Protein AF-Q4L8Y2-F1 (afdb_monomer)

Sequence (88 aa):
MTFEERIQALRSEKSRTSFSFHFIDLYSEEEWMNMSVKQRTRQEREFIAQLDQIPRVRMPFSSQEGYKFKLYNQEYQYNEVKKNFKDL

Organism: Staphylococcus haemolyticus (strain JCSC1435) (NCBI:txid279808)

Nearest PDB structures (foldseek):
  6i6m-assembly1_B  TM=4.258E-01  e=3.776E+00  Papaver somniferum
  6i6n-assembly1_A  TM=4.422E-01  e=6.150E+00  Papaver somniferum

Solvent-accessible surface area (backbone atoms only — not comparable to full-atom values): 5274 Å² total; per-residue (Å²): 134,54,69,66,57,33,50,52,51,44,37,64,72,67,74,51,64,58,50,77,47,41,62,65,68,60,44,53,72,68,60,50,71,71,45,51,72,70,54,50,56,50,52,50,51,53,47,61,76,41,34,90,75,38,83,51,47,44,72,46,71,79,30,51,55,39,44,75,73,70,46,72,74,42,56,31,35,41,40,65,73,69,78,68,97,74,87,120

Foldseek 3Di:
DDLLVLVVVLCVVVVDQKDKFWLPSSDDPVRVVPDDPVRQLVVQVVCVVCQVVRPQKDADPVQVVCVVVVNHRGIMMGHNPPPPPPPD

pLDDT: mean 83.28, std 12.6, range [37.69, 93.0]

InterPro domains:
  IPR010813 Protein of unknown function DUF1413 [PF07205] (11-73)

Mean predicted aligned error: 6.47 Å

Radius of gyration: 13.89 Å; Cα contacts (8 Å, |Δi|>4): 78; chains: 1; bounding box: 32×31×36 Å

Secondary structure (DSSP, 8-state):
--HHHHHHHHHHHHT-SEEEEEGGGGS-HHHHHHS-HHHHHHHHHHHHHHGGGSTTEE--HHHHHHHHTT--S-EEEEE-----TT--

Structure (mmCIF, N/CA/C/O backbone):
data_AF-Q4L8Y2-F1
#
_entry.id   AF-Q4L8Y2-F1
#
loop_
_atom_site.group_PDB
_atom_site.id
_atom_site.type_symbol
_atom_site.label_atom_id
_atom_site.label_alt_id
_atom_site.label_comp_id
_atom_site.label_asym_id
_atom_site.label_entity_id
_atom_site.label_seq_id
_atom_site.pdbx_PDB_ins_code
_atom_site.Cartn_x
_atom_site.Cartn_y
_atom_site.Cartn_z
_atom_site.occupancy
_atom_site.B_iso_or_equiv
_atom_site.auth_seq_id
_atom_site.auth_comp_id
_atom_site.auth_asym_id
_atom_site.auth_atom_id
_atom_site.pdbx_PDB_model_num
ATOM 1 N N . MET A 1 1 ? -10.430 -11.197 2.355 1.00 75.38 1 MET A N 1
ATOM 2 C CA . MET A 1 1 ? -9.773 -10.764 1.114 1.00 75.38 1 MET A CA 1
ATOM 3 C C . MET A 1 1 ? -8.302 -10.533 1.415 1.00 75.38 1 MET A C 1
ATOM 5 O O . MET A 1 1 ? -8.007 -9.729 2.296 1.00 75.38 1 MET A O 1
ATOM 9 N N . THR A 1 2 ? -7.408 -11.289 0.788 1.00 87.62 2 THR A N 1
ATOM 10 C CA . THR A 1 2 ? -5.952 -11.151 0.925 1.00 87.62 2 THR A CA 1
ATOM 11 C C . THR A 1 2 ? -5.445 -9.962 0.106 1.00 87.62 2 THR A C 1
ATOM 13 O O . THR A 1 2 ? -6.155 -9.426 -0.749 1.00 87.62 2 THR A O 1
ATOM 16 N N . PHE A 1 3 ? -4.208 -9.524 0.355 1.00 89.25 3 PHE A N 1
ATOM 17 C CA . PHE A 1 3 ? -3.602 -8.460 -0.449 1.00 89.25 3 PHE A CA 1
ATOM 18 C C . PHE A 1 3 ? -3.417 -8.877 -1.912 1.00 89.25 3 PHE A C 1
ATOM 20 O O . PHE A 1 3 ? -3.636 -8.063 -2.804 1.00 89.25 3 PHE A O 1
ATOM 27 N N . GLU A 1 4 ? -3.097 -10.147 -2.172 1.00 87.12 4 GLU A N 1
ATOM 28 C CA . GLU A 1 4 ? -2.998 -10.691 -3.531 1.00 87.12 4 GLU A CA 1
ATOM 29 C C . GLU A 1 4 ? -4.327 -10.583 -4.289 1.00 87.12 4 GLU A C 1
ATOM 31 O O . GLU A 1 4 ? -4.347 -10.135 -5.435 1.00 87.12 4 GLU A O 1
ATOM 36 N N . GLU A 1 5 ? -5.448 -10.919 -3.639 1.00 89.75 5 GLU A N 1
ATOM 37 C CA . GLU A 1 5 ? -6.786 -10.773 -4.227 1.00 89.75 5 GLU A CA 1
ATOM 38 C C . GLU A 1 5 ? -7.099 -9.305 -4.556 1.00 89.75 5 GLU A C 1
ATOM 40 O O . GLU A 1 5 ? -7.607 -9.010 -5.640 1.00 89.75 5 GLU A O 1
ATOM 45 N N . ARG A 1 6 ? -6.749 -8.370 -3.659 1.00 91.12 6 ARG A N 1
ATOM 46 C CA . ARG A 1 6 ? -6.935 -6.923 -3.881 1.00 91.12 6 ARG A CA 1
ATOM 47 C C . ARG A 1 6 ? -6.096 -6.410 -5.053 1.00 91.12 6 ARG A C 1
ATOM 49 O O . ARG A 1 6 ? -6.597 -5.668 -5.894 1.00 91.12 6 ARG A O 1
ATOM 56 N N . ILE A 1 7 ? -4.844 -6.847 -5.162 1.00 90.12 7 ILE A N 1
ATOM 57 C CA . ILE A 1 7 ? -3.959 -6.480 -6.276 1.00 90.12 7 ILE A CA 1
ATOM 58 C C . ILE A 1 7 ? -4.467 -7.059 -7.600 1.00 90.12 7 ILE A C 1
ATOM 60 O O . ILE A 1 7 ? -4.415 -6.383 -8.626 1.00 90.12 7 ILE A O 1
ATOM 64 N N . GLN A 1 8 ? -4.985 -8.288 -7.598 1.00 88.44 8 GLN A N 1
ATOM 65 C CA . GLN A 1 8 ? -5.544 -8.912 -8.797 1.00 88.44 8 GLN A CA 1
ATOM 66 C C . GLN A 1 8 ? -6.815 -8.191 -9.277 1.00 88.44 8 GLN A C 1
ATOM 68 O O . GLN A 1 8 ? -7.012 -8.033 -10.488 1.00 88.44 8 GLN A 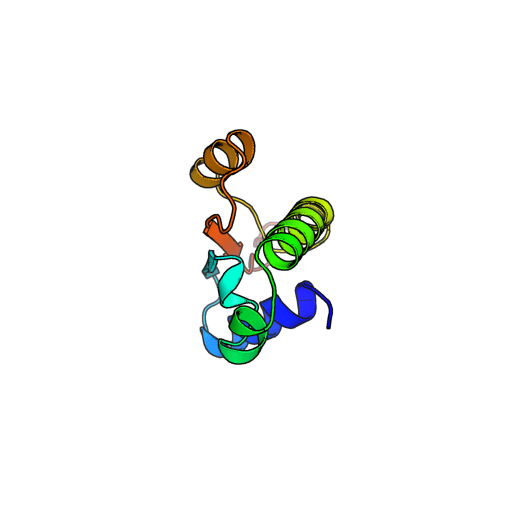O 1
ATOM 73 N N . ALA A 1 9 ? -7.649 -7.715 -8.348 1.00 90.56 9 ALA A N 1
ATOM 74 C CA . ALA A 1 9 ? -8.792 -6.861 -8.661 1.00 90.56 9 ALA A CA 1
ATOM 75 C C . ALA A 1 9 ? -8.331 -5.535 -9.290 1.00 90.56 9 ALA A C 1
ATOM 77 O O . ALA A 1 9 ? -8.773 -5.194 -10.388 1.00 90.56 9 ALA A O 1
ATOM 78 N N . LEU A 1 10 ? -7.351 -4.862 -8.678 1.00 90.69 10 LEU A N 1
ATOM 79 C CA . LEU A 1 10 ? -6.769 -3.624 -9.206 1.00 90.69 10 LEU A CA 1
ATOM 80 C C . LEU A 1 10 ? -6.124 -3.819 -10.592 1.00 90.69 10 LEU A C 1
ATOM 82 O O . LEU A 1 10 ? -6.301 -2.997 -11.488 1.00 90.69 10 LEU A O 1
ATOM 86 N N . ARG A 1 11 ? -5.422 -4.936 -10.818 1.00 88.06 11 ARG A N 1
ATOM 87 C CA . ARG A 1 11 ? -4.876 -5.307 -12.138 1.00 88.06 11 ARG A CA 1
ATOM 88 C C . ARG A 1 11 ? -5.987 -5.450 -13.177 1.00 88.06 11 ARG A C 1
ATOM 90 O O . ARG A 1 11 ? -5.829 -4.985 -14.306 1.00 88.06 11 ARG A O 1
ATOM 97 N N . SER A 1 12 ? -7.088 -6.100 -12.805 1.00 87.44 12 SER A N 1
ATOM 98 C CA . SER A 1 12 ? -8.242 -6.298 -13.690 1.00 87.44 12 SER A CA 1
ATOM 99 C C . SER A 1 12 ? -8.893 -4.965 -14.066 1.00 87.44 12 SER A C 1
ATOM 101 O O . SER A 1 12 ? -9.250 -4.778 -15.224 1.00 87.44 12 SER A O 1
ATOM 103 N N . GLU A 1 13 ? -8.950 -4.012 -13.132 1.00 88.12 13 GLU A N 1
ATOM 104 C CA . GLU A 1 13 ? -9.447 -2.655 -13.381 1.00 88.12 13 GLU A CA 1
ATOM 105 C C . GLU A 1 13 ? -8.508 -1.836 -14.283 1.00 88.12 13 GLU A C 1
ATOM 107 O O . GLU A 1 13 ? -8.941 -1.227 -15.260 1.00 88.12 13 GLU A O 1
ATOM 112 N N . LYS A 1 14 ? -7.198 -1.841 -14.003 1.00 85.12 14 LYS A N 1
ATOM 113 C CA . LYS A 1 14 ? -6.214 -1.069 -14.782 1.00 85.12 14 LYS A CA 1
ATOM 114 C C . LYS A 1 14 ? -5.991 -1.635 -16.188 1.00 85.12 14 LYS A C 1
ATOM 116 O O . LYS A 1 14 ? -5.450 -0.924 -17.034 1.00 85.12 14 LYS A O 1
ATOM 121 N N . SER A 1 15 ? -6.358 -2.899 -16.436 1.00 79.06 15 SER A N 1
ATOM 122 C CA . SER A 1 15 ? -6.183 -3.619 -17.709 1.00 79.06 15 SER A CA 1
ATOM 123 C C . SER A 1 15 ? -4.749 -3.537 -18.275 1.00 79.06 15 SER A C 1
ATOM 1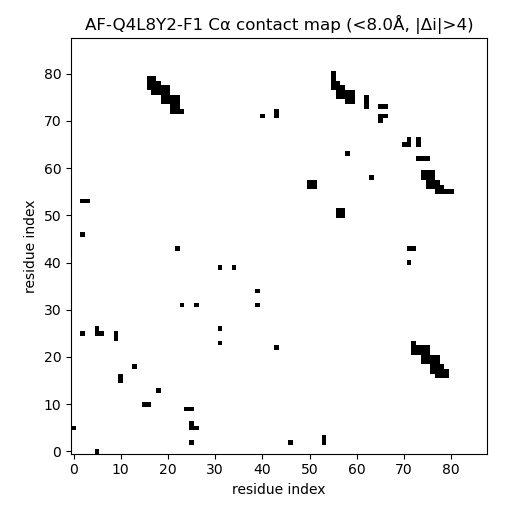25 O O . SER A 1 15 ? -4.536 -3.535 -19.491 1.00 79.06 15 SER A O 1
ATOM 127 N N . ARG A 1 16 ? -3.741 -3.450 -17.396 1.00 78.81 16 ARG A N 1
ATOM 128 C CA . ARG A 1 16 ? -2.314 -3.328 -17.743 1.00 78.81 16 ARG A CA 1
ATOM 129 C C . ARG A 1 16 ? -1.496 -4.422 -17.068 1.00 78.81 16 ARG A C 1
ATOM 131 O O . ARG A 1 16 ? -1.784 -4.827 -15.947 1.00 78.81 16 ARG A O 1
ATOM 138 N N . THR A 1 17 ? -0.434 -4.857 -17.742 1.00 81.00 17 THR A N 1
ATOM 139 C CA . THR A 1 17 ? 0.510 -5.869 -17.233 1.00 81.00 17 THR A CA 1
ATOM 140 C C . THR A 1 17 ? 1.547 -5.292 -16.268 1.00 81.00 17 THR A C 1
ATOM 142 O O . THR A 1 17 ? 2.149 -6.036 -15.505 1.00 81.00 17 THR A O 1
ATOM 145 N N . SER A 1 18 ? 1.744 -3.974 -16.276 1.00 85.62 18 SER A N 1
ATOM 146 C CA . SER A 1 18 ? 2.624 -3.257 -15.353 1.00 85.62 18 SER A CA 1
ATOM 147 C C . SER A 1 18 ? 2.015 -1.905 -15.009 1.00 85.62 18 SER A C 1
ATOM 149 O O . SER A 1 18 ? 1.563 -1.191 -15.909 1.00 85.62 18 SER A O 1
ATOM 151 N N . PHE A 1 19 ? 1.994 -1.550 -13.727 1.00 89.56 19 PHE A N 1
ATOM 152 C CA . PHE A 1 19 ? 1.482 -0.263 -13.260 1.00 89.56 19 PHE A CA 1
ATOM 153 C C . PHE A 1 19 ? 2.020 0.099 -11.871 1.00 89.56 19 PHE A C 1
ATOM 155 O O . PHE A 1 19 ? 2.320 -0.776 -11.057 1.00 89.56 19 PHE A O 1
ATOM 162 N N . SER A 1 20 ? 2.116 1.402 -11.610 1.00 90.94 20 SER A N 1
ATOM 163 C CA . SER A 1 20 ? 2.295 1.942 -10.262 1.00 90.94 20 SER A CA 1
ATOM 164 C C . SER A 1 20 ? 0.933 2.132 -9.592 1.00 90.94 20 SER A C 1
ATOM 166 O O . SER A 1 20 ? -0.044 2.472 -10.265 1.00 90.94 20 SER A O 1
ATOM 168 N N . PHE A 1 21 ? 0.868 1.910 -8.285 1.00 92.25 21 PHE A N 1
ATOM 169 C CA . PHE A 1 21 ? -0.325 2.102 -7.463 1.00 92.25 21 PHE A CA 1
ATOM 170 C C . PHE A 1 21 ? 0.059 2.503 -6.038 1.00 92.25 21 PHE A C 1
ATOM 172 O O . PHE A 1 21 ? 1.165 2.221 -5.588 1.00 92.25 21 PHE A O 1
ATOM 179 N N . HIS A 1 22 ? -0.852 3.144 -5.320 1.00 92.50 22 HIS A N 1
ATOM 180 C CA . HIS A 1 22 ? -0.702 3.445 -3.900 1.00 92.50 22 HIS A CA 1
ATOM 181 C C . HIS A 1 22 ? -1.477 2.436 -3.052 1.00 92.50 22 HIS A C 1
ATOM 183 O O . HIS A 1 22 ? -2.391 1.773 -3.537 1.00 92.50 22 HIS A O 1
ATOM 189 N N . PHE A 1 23 ? -1.157 2.329 -1.761 1.00 91.56 23 PHE A N 1
ATOM 190 C CA . PHE A 1 23 ? -1.864 1.400 -0.871 1.00 91.56 23 PHE A CA 1
ATOM 191 C C . PHE A 1 23 ? -3.379 1.670 -0.802 1.00 91.56 23 PHE A C 1
ATOM 193 O O . PHE A 1 23 ? -4.167 0.728 -0.738 1.00 91.56 23 PHE A O 1
ATOM 200 N N . ILE A 1 24 ? -3.787 2.941 -0.871 1.00 93.00 24 ILE A N 1
ATOM 201 C CA . ILE A 1 24 ? -5.196 3.354 -0.945 1.00 93.00 24 ILE A CA 1
ATOM 202 C C . ILE A 1 24 ? -5.940 2.750 -2.144 1.00 93.00 24 ILE A C 1
ATOM 204 O O . ILE A 1 24 ? -7.107 2.407 -2.000 1.00 93.00 24 ILE A O 1
ATOM 208 N N . ASP A 1 25 ? -5.266 2.541 -3.280 1.00 92.88 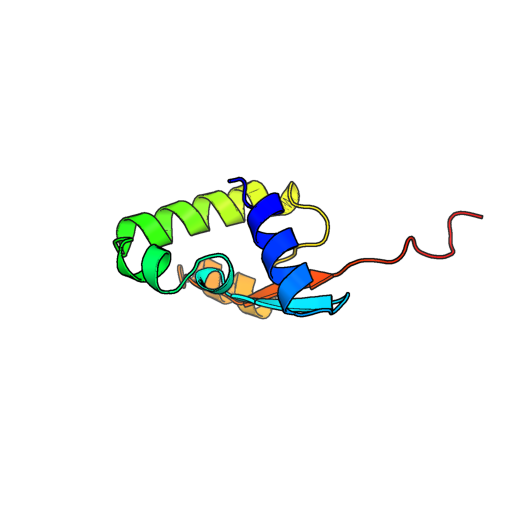25 ASP A N 1
ATOM 209 C CA . ASP A 1 25 ? -5.884 2.017 -4.508 1.00 92.88 25 ASP A CA 1
ATOM 210 C C . ASP A 1 25 ? -6.333 0.548 -4.358 1.00 92.88 25 ASP A C 1
ATOM 212 O O . ASP A 1 25 ? -7.057 0.027 -5.200 1.00 92.88 25 ASP A O 1
ATOM 216 N N . LEU A 1 26 ? -5.907 -0.145 -3.293 1.00 91.56 26 LEU A N 1
ATOM 217 C CA . LEU A 1 26 ? -6.341 -1.512 -2.974 1.00 91.56 26 LEU A CA 1
ATOM 218 C C . LEU A 1 26 ? -7.714 -1.575 -2.283 1.00 91.56 26 LEU A C 1
ATOM 220 O O . LEU A 1 26 ? -8.212 -2.673 -2.000 1.00 91.56 26 LEU A O 1
ATOM 224 N N . TYR A 1 27 ? -8.300 -0.423 -1.964 1.00 91.81 27 TYR A N 1
ATOM 225 C CA . TYR A 1 27 ? -9.569 -0.301 -1.258 1.00 91.81 27 TYR A CA 1
ATOM 226 C C . TYR A 1 27 ? -10.536 0.544 -2.072 1.00 91.81 27 TYR A C 1
ATOM 228 O O . TYR A 1 27 ? -10.147 1.490 -2.753 1.00 91.81 27 TYR A O 1
ATOM 236 N N . SER A 1 28 ? -11.821 0.228 -1.951 1.00 90.69 28 SER A N 1
ATOM 237 C CA . SER A 1 28 ? -12.861 1.151 -2.396 1.00 90.69 28 SER A CA 1
ATOM 238 C C . SER A 1 28 ? -12.845 2.433 -1.555 1.00 90.69 28 SER A C 1
ATOM 240 O O . SER A 1 28 ? -12.392 2.438 -0.405 1.00 90.69 28 SER A O 1
ATOM 242 N N . GLU A 1 29 ? -13.379 3.525 -2.106 1.00 89.31 29 GLU A N 1
ATOM 243 C CA . GLU A 1 29 ? -13.498 4.796 -1.382 1.00 89.31 29 GLU A CA 1
ATOM 244 C C . GLU A 1 29 ? -14.280 4.622 -0.069 1.00 89.31 29 GLU A C 1
ATOM 246 O O . GLU A 1 29 ? -13.857 5.108 0.981 1.00 89.31 29 GLU A O 1
ATOM 251 N N . GLU A 1 30 ? -15.367 3.845 -0.100 1.00 90.81 30 GLU A N 1
ATOM 252 C CA . GLU A 1 30 ? -16.189 3.544 1.073 1.00 90.81 30 GLU A CA 1
ATOM 253 C C . GLU A 1 30 ? -15.419 2.748 2.136 1.00 90.81 30 GLU A C 1
ATOM 255 O O . GLU A 1 30 ? -15.452 3.102 3.318 1.00 90.81 30 GLU A O 1
ATOM 260 N N . GLU A 1 31 ? -14.685 1.696 1.752 1.00 90.62 31 GLU A N 1
ATOM 261 C CA . GLU A 1 31 ? -13.832 0.950 2.689 1.00 90.62 31 GLU A CA 1
ATOM 262 C C . GLU A 1 31 ? -12.764 1.858 3.298 1.00 90.62 31 GLU A C 1
ATOM 264 O O . GLU A 1 31 ? -12.531 1.829 4.509 1.00 90.62 31 GLU A O 1
ATOM 269 N N . TRP A 1 32 ? -12.123 2.685 2.471 1.00 89.88 32 TRP A N 1
ATOM 270 C CA . TRP A 1 32 ? -11.066 3.570 2.927 1.00 89.88 32 TRP A CA 1
ATOM 271 C C . TRP A 1 32 ? -11.588 4.597 3.927 1.00 89.88 32 TRP A C 1
ATOM 273 O O . TRP A 1 32 ? -11.000 4.757 5.001 1.00 89.88 32 TRP A O 1
ATOM 283 N N . MET A 1 33 ? -12.712 5.248 3.623 1.00 89.56 33 MET A N 1
ATOM 284 C CA . MET A 1 33 ? -13.350 6.249 4.483 1.00 89.56 33 MET A CA 1
ATOM 285 C C . MET A 1 33 ? -13.806 5.668 5.824 1.00 89.56 33 MET A C 1
ATOM 287 O O . MET A 1 33 ? -13.672 6.338 6.847 1.00 89.56 33 MET A O 1
ATOM 291 N N . ASN A 1 34 ? -14.242 4.407 5.845 1.00 92.56 34 ASN A N 1
ATOM 292 C CA . ASN A 1 34 ? -14.623 3.711 7.074 1.00 92.56 34 ASN A CA 1
ATOM 293 C C . ASN A 1 34 ? -13.426 3.260 7.934 1.00 92.56 34 ASN A C 1
ATOM 295 O O . ASN A 1 34 ? -13.592 2.960 9.118 1.00 92.56 34 ASN A O 1
ATOM 299 N N . MET A 1 35 ? -12.206 3.226 7.386 1.00 90.75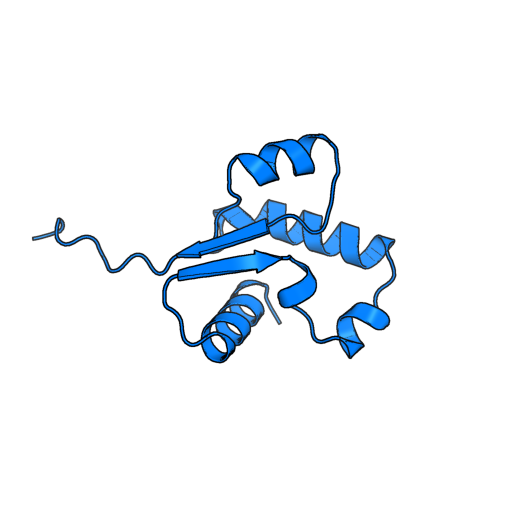 35 MET A N 1
ATOM 300 C CA . MET A 1 35 ? -11.001 2.905 8.152 1.00 90.75 35 MET A CA 1
ATOM 301 C C . MET A 1 35 ? -10.415 4.136 8.846 1.00 90.75 35 MET A C 1
ATOM 303 O O . MET A 1 35 ? -10.127 5.158 8.224 1.00 90.75 35 MET A O 1
ATOM 307 N N . SER A 1 36 ? -10.116 4.005 10.137 1.00 91.38 36 SER A N 1
ATOM 308 C CA . SER A 1 36 ? -9.340 5.007 10.873 1.00 91.38 36 SER A CA 1
ATOM 309 C C . SER A 1 36 ? -7.895 5.085 10.371 1.00 91.38 36 SER A C 1
ATOM 311 O O . SER A 1 36 ? -7.330 4.103 9.887 1.00 91.38 36 SER A O 1
ATOM 313 N N . VAL A 1 37 ? -7.237 6.228 10.589 1.00 87.50 37 VAL A N 1
ATOM 314 C CA . VAL A 1 37 ? -5.807 6.411 10.270 1.00 87.50 37 VAL A CA 1
ATOM 315 C C . VAL A 1 37 ? -4.947 5.298 10.883 1.00 87.50 37 VAL A C 1
ATOM 317 O O . VAL A 1 37 ? -4.091 4.737 10.208 1.00 87.50 37 VAL A O 1
ATOM 320 N N . LYS A 1 38 ? -5.227 4.898 12.132 1.00 89.25 38 LYS A N 1
ATOM 321 C CA . LYS A 1 38 ? -4.503 3.808 12.807 1.00 89.25 38 LYS A CA 1
ATOM 322 C C . LYS A 1 38 ? -4.672 2.460 12.100 1.00 89.25 38 LYS A C 1
ATOM 324 O O . LYS A 1 38 ? -3.705 1.709 12.005 1.00 89.25 38 LYS A O 1
ATOM 329 N N . GLN A 1 39 ? -5.876 2.152 11.613 1.00 91.19 39 GLN A N 1
ATOM 330 C CA . GLN A 1 39 ? -6.145 0.924 10.858 1.00 91.19 39 GLN A CA 1
ATOM 331 C C . GLN A 1 39 ? -5.441 0.946 9.503 1.00 91.19 39 GLN A C 1
ATOM 333 O O . GLN A 1 39 ? -4.764 -0.025 9.184 1.00 91.19 39 GLN A O 1
ATOM 338 N N . ARG A 1 40 ? -5.518 2.060 8.764 1.00 90.50 40 ARG A N 1
ATOM 339 C CA . ARG A 1 40 ? -4.828 2.233 7.474 1.00 90.50 40 ARG A CA 1
ATOM 340 C C . ARG A 1 40 ? -3.323 1.999 7.625 1.00 90.50 40 ARG A C 1
ATOM 342 O O . ARG A 1 40 ? -2.755 1.151 6.949 1.00 90.50 40 ARG A O 1
ATOM 349 N N . THR A 1 41 ? -2.701 2.667 8.598 1.00 88.81 41 THR A N 1
ATOM 350 C CA . THR A 1 41 ? -1.272 2.514 8.904 1.00 88.81 41 THR A CA 1
ATOM 351 C C . THR A 1 41 ? -0.900 1.089 9.312 1.00 88.81 41 THR A C 1
ATOM 353 O O . THR A 1 41 ? 0.152 0.585 8.922 1.00 88.81 41 THR A O 1
ATOM 356 N N . ARG A 1 42 ? -1.734 0.427 10.122 1.00 91.19 42 ARG A N 1
ATOM 357 C CA . ARG A 1 42 ? -1.495 -0.960 10.529 1.00 91.19 42 ARG A CA 1
ATOM 358 C C . ARG A 1 42 ? -1.562 -1.906 9.329 1.00 91.19 42 ARG A C 1
ATOM 360 O O . ARG A 1 42 ? -0.640 -2.694 9.152 1.00 91.19 42 ARG A O 1
ATOM 367 N N . GLN A 1 43 ? -2.605 -1.803 8.511 1.00 91.50 43 GLN A N 1
ATOM 368 C CA . GLN A 1 43 ? -2.771 -2.668 7.347 1.00 91.50 43 GLN A CA 1
ATOM 369 C C . GLN A 1 43 ? -1.657 -2.459 6.324 1.00 91.50 43 GLN A C 1
ATOM 371 O O . GLN A 1 43 ? -1.162 -3.431 5.768 1.00 91.50 43 GLN A O 1
ATOM 376 N N . GLU A 1 44 ? -1.201 -1.222 6.121 1.00 91.25 44 GLU A N 1
ATOM 377 C CA . GLU A 1 44 ? -0.082 -0.968 5.216 1.00 91.25 44 GLU A CA 1
ATOM 378 C C . GLU A 1 44 ? 1.234 -1.548 5.744 1.00 91.25 44 GLU A C 1
ATOM 380 O O . GLU A 1 44 ? 2.026 -2.091 4.982 1.00 91.25 44 GLU A O 1
ATOM 385 N N . ARG A 1 45 ? 1.468 -1.515 7.060 1.00 90.00 45 ARG A N 1
ATOM 386 C CA . ARG A 1 45 ? 2.618 -2.211 7.659 1.00 90.00 45 ARG A CA 1
ATOM 387 C C . ARG A 1 45 ? 2.551 -3.719 7.449 1.00 90.00 45 ARG A C 1
ATOM 389 O O . ARG A 1 45 ? 3.573 -4.327 7.148 1.00 90.00 45 ARG A O 1
ATOM 396 N N . GLU A 1 46 ? 1.370 -4.311 7.616 1.00 91.12 46 GLU A N 1
ATOM 397 C CA . GLU A 1 46 ? 1.146 -5.738 7.357 1.00 91.12 46 GLU A CA 1
ATOM 398 C C . GLU A 1 46 ? 1.367 -6.067 5.874 1.00 91.12 46 GLU A C 1
ATOM 400 O O . GLU A 1 46 ? 2.025 -7.056 5.562 1.00 91.12 46 GLU A O 1
ATOM 405 N N . PHE A 1 47 ? 0.920 -5.195 4.969 1.00 90.75 47 PHE A N 1
ATOM 406 C CA . PHE A 1 47 ? 1.173 -5.305 3.535 1.00 90.75 47 PHE A CA 1
ATOM 407 C C . PHE A 1 47 ? 2.664 -5.254 3.199 1.00 90.75 47 PHE A C 1
ATOM 409 O O . PHE A 1 47 ? 3.157 -6.123 2.491 1.00 90.75 47 PHE A O 1
ATOM 416 N N . ILE A 1 48 ? 3.402 -4.287 3.751 1.00 88.38 48 ILE A N 1
ATOM 417 C CA . ILE A 1 48 ? 4.850 -4.165 3.540 1.00 88.38 48 ILE A CA 1
ATOM 418 C C . ILE A 1 48 ? 5.590 -5.390 4.094 1.00 88.38 48 ILE A C 1
ATOM 420 O O . ILE A 1 48 ? 6.507 -5.890 3.451 1.00 88.38 48 ILE A O 1
ATOM 424 N N . ALA A 1 49 ? 5.183 -5.908 5.256 1.00 88.69 49 ALA A N 1
ATOM 425 C CA . ALA A 1 49 ? 5.773 -7.117 5.833 1.00 88.69 49 ALA A CA 1
ATOM 426 C C . ALA A 1 49 ? 5.520 -8.375 4.982 1.00 88.69 49 ALA A C 1
ATOM 428 O O . ALA A 1 49 ? 6.311 -9.314 5.020 1.00 88.69 49 ALA A O 1
ATOM 429 N N . GLN A 1 50 ? 4.424 -8.394 4.222 1.00 88.56 50 GLN A N 1
ATOM 430 C CA . GLN A 1 50 ? 4.074 -9.474 3.298 1.00 88.56 50 GLN A CA 1
ATOM 431 C C . GLN A 1 50 ? 4.515 -9.189 1.858 1.00 88.56 50 GLN A C 1
ATOM 433 O O . GLN A 1 50 ? 4.311 -10.032 0.992 1.00 88.56 50 GLN A O 1
ATOM 438 N N . LEU A 1 51 ? 5.137 -8.039 1.582 1.00 86.38 51 LEU A N 1
ATOM 439 C CA . LEU A 1 51 ? 5.441 -7.597 0.221 1.00 86.38 51 LEU A CA 1
ATOM 440 C C . LEU A 1 51 ? 6.339 -8.592 -0.519 1.00 86.38 51 LEU A C 1
ATOM 442 O O . LEU A 1 51 ? 6.084 -8.888 -1.680 1.00 86.38 51 LEU A O 1
ATOM 446 N N . ASP A 1 52 ? 7.328 -9.165 0.174 1.00 81.62 52 ASP A N 1
ATOM 447 C CA . ASP A 1 52 ? 8.221 -10.199 -0.371 1.00 81.62 52 ASP A CA 1
ATOM 448 C C . ASP A 1 52 ? 7.494 -11.516 -0.703 1.00 81.62 52 ASP A C 1
ATOM 450 O O . ASP A 1 52 ? 7.992 -12.322 -1.487 1.00 81.62 52 ASP A O 1
ATOM 454 N N . GLN A 1 53 ? 6.316 -11.746 -0.115 1.00 85.69 53 GLN A N 1
ATOM 455 C CA . GLN A 1 53 ? 5.476 -12.921 -0.369 1.00 85.69 53 GLN A CA 1
ATOM 456 C C . GLN A 1 53 ? 4.462 -12.679 -1.487 1.00 85.69 53 GLN A C 1
ATOM 458 O O . GLN A 1 53 ? 3.919 -13.640 -2.023 1.00 85.69 53 GLN A O 1
ATOM 463 N N . ILE A 1 54 ? 4.210 -11.418 -1.848 1.00 84.88 54 ILE A N 1
ATOM 464 C CA . ILE A 1 54 ? 3.279 -11.047 -2.908 1.00 84.88 54 ILE A CA 1
ATOM 465 C C . ILE A 1 54 ? 4.058 -11.030 -4.228 1.00 84.88 54 ILE A C 1
ATOM 467 O O . ILE A 1 54 ? 4.806 -10.085 -4.507 1.00 84.88 54 ILE A O 1
ATOM 471 N N . PRO A 1 55 ? 3.900 -12.052 -5.085 1.00 79.81 55 PRO A N 1
ATOM 472 C CA . PRO A 1 55 ? 4.637 -12.102 -6.332 1.00 79.81 55 PRO A CA 1
ATOM 473 C C . PRO A 1 55 ? 4.277 -10.891 -7.193 1.00 79.81 55 PRO A C 1
ATOM 475 O O . PRO A 1 55 ? 3.124 -10.466 -7.242 1.00 79.81 55 PRO A O 1
ATOM 478 N N . ARG A 1 56 ? 5.264 -10.381 -7.942 1.00 84.50 56 ARG A N 1
ATOM 479 C CA . ARG A 1 56 ? 5.101 -9.296 -8.934 1.00 84.50 56 ARG A CA 1
ATOM 480 C C . ARG A 1 56 ? 4.866 -7.909 -8.345 1.00 84.50 56 ARG A C 1
ATOM 482 O O . ARG A 1 56 ? 4.774 -6.964 -9.125 1.00 84.50 56 ARG A O 1
ATOM 489 N N . VAL A 1 57 ? 4.822 -7.755 -7.025 1.00 89.06 57 VAL A N 1
ATOM 490 C CA . VAL A 1 57 ? 4.764 -6.441 -6.381 1.00 89.06 57 VAL A CA 1
ATOM 491 C C . VAL A 1 57 ? 6.121 -6.087 -5.798 1.00 89.06 57 VAL A C 1
ATOM 493 O O . VAL A 1 57 ? 6.811 -6.924 -5.229 1.00 89.06 57 VAL A O 1
ATOM 496 N N . ARG A 1 58 ? 6.522 -4.826 -5.955 1.00 88.62 58 ARG A N 1
ATOM 497 C CA . ARG A 1 58 ? 7.719 -4.281 -5.315 1.00 88.62 58 ARG A CA 1
ATOM 498 C C . ARG A 1 58 ? 7.501 -2.845 -4.868 1.00 88.62 58 ARG A C 1
ATOM 500 O O . ARG A 1 58 ? 6.740 -2.106 -5.489 1.00 88.62 58 ARG A O 1
ATOM 507 N N . MET A 1 59 ? 8.243 -2.431 -3.850 1.00 87.62 59 MET A N 1
ATOM 508 C CA . MET A 1 59 ? 8.371 -1.026 -3.477 1.00 87.62 59 MET A CA 1
ATOM 509 C C . MET A 1 59 ? 9.550 -0.411 -4.257 1.00 87.62 59 MET A C 1
ATOM 511 O O . MET A 1 59 ? 10.665 -0.933 -4.159 1.00 87.62 59 MET A O 1
ATOM 515 N N . PRO A 1 60 ? 9.349 0.656 -5.053 1.00 85.69 60 PRO A N 1
ATOM 516 C CA . PRO A 1 60 ? 10.438 1.360 -5.719 1.00 85.69 60 PRO A CA 1
ATOM 517 C C . PRO A 1 60 ? 11.343 2.069 -4.701 1.00 85.69 60 PRO A C 1
ATOM 519 O O . PRO A 1 60 ? 10.919 2.412 -3.599 1.00 85.69 60 PRO A O 1
ATOM 522 N N . PHE A 1 61 ? 12.600 2.318 -5.078 1.00 76.88 61 PHE A N 1
ATOM 523 C CA . PHE A 1 61 ? 13.605 2.914 -4.187 1.00 76.88 61 PHE A CA 1
ATOM 524 C C . PHE A 1 61 ? 13.182 4.284 -3.628 1.00 76.88 61 PHE A C 1
ATOM 526 O O . PHE A 1 61 ? 13.361 4.548 -2.442 1.00 76.88 61 PHE A O 1
ATOM 533 N N . SER A 1 62 ? 12.528 5.112 -4.449 1.00 77.94 62 SER A N 1
AT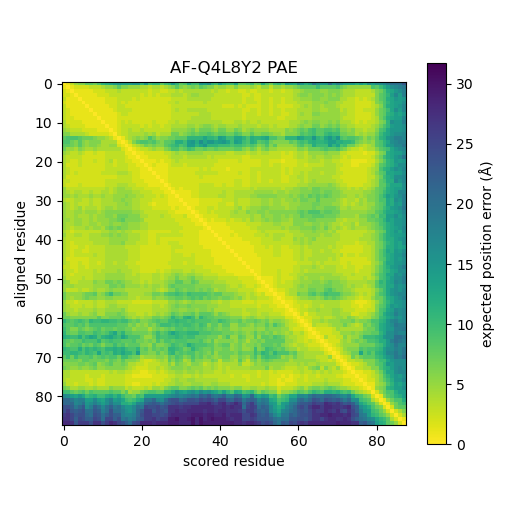OM 534 C CA . SER A 1 62 ? 11.951 6.400 -4.034 1.00 77.94 62 SER A CA 1
ATOM 535 C C . SER A 1 62 ? 10.972 6.265 -2.861 1.00 77.94 62 SER A C 1
ATOM 537 O O . SER A 1 62 ? 10.945 7.099 -1.960 1.00 77.94 62 SER A O 1
ATOM 539 N N . SER A 1 63 ? 10.195 5.184 -2.840 1.00 80.31 63 SER A N 1
ATOM 540 C CA . SER A 1 63 ? 9.218 4.877 -1.793 1.00 80.31 63 SER A CA 1
ATOM 541 C C . SER A 1 63 ? 9.825 4.179 -0.578 1.00 80.31 63 SER A C 1
ATOM 543 O O . SER A 1 63 ? 9.300 4.307 0.528 1.00 80.31 63 SER A O 1
ATOM 545 N N . GLN A 1 64 ? 10.964 3.498 -0.741 1.00 77.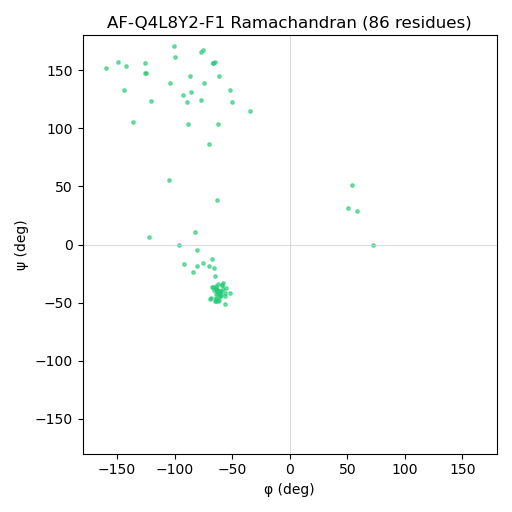88 64 GLN A N 1
ATOM 546 C CA . GLN A 1 64 ? 11.715 2.937 0.386 1.00 77.88 64 GLN A CA 1
ATOM 547 C C . GLN A 1 64 ? 12.248 4.033 1.311 1.00 77.88 64 GLN A C 1
ATOM 549 O O . GLN A 1 64 ? 12.233 3.862 2.532 1.00 77.88 64 GLN A O 1
ATOM 554 N N . GLU A 1 65 ? 12.697 5.165 0.760 1.00 79.25 65 GLU A N 1
ATOM 555 C CA . GLU A 1 65 ? 13.094 6.318 1.572 1.00 79.25 65 GLU A CA 1
ATOM 556 C C . GLU A 1 65 ? 11.901 6.883 2.343 1.00 79.25 65 GLU A C 1
ATOM 558 O O . GLU A 1 65 ? 11.981 7.022 3.564 1.00 79.25 65 GLU A O 1
ATOM 563 N N . GLY A 1 66 ? 10.763 7.103 1.679 1.00 77.19 66 GLY A N 1
ATOM 564 C CA . GLY A 1 66 ? 9.543 7.564 2.344 1.00 77.19 66 GLY A CA 1
ATOM 565 C C . GLY A 1 66 ? 9.106 6.643 3.488 1.00 77.19 66 GLY A C 1
ATOM 566 O O . GLY A 1 66 ? 8.846 7.116 4.597 1.00 77.19 66 GLY A O 1
ATOM 567 N N . TYR A 1 67 ? 9.139 5.324 3.281 1.00 76.75 67 TYR A N 1
ATOM 568 C CA . TYR A 1 67 ? 8.832 4.361 4.339 1.00 76.75 67 TYR A CA 1
ATOM 569 C C . TYR A 1 67 ? 9.816 4.422 5.521 1.00 76.75 67 TYR A C 1
ATOM 571 O O . TYR A 1 67 ? 9.385 4.353 6.676 1.00 76.75 67 TYR A O 1
ATOM 579 N N . LYS A 1 68 ? 11.124 4.620 5.284 1.00 78.56 68 LYS A N 1
ATOM 580 C CA . LYS A 1 68 ? 12.110 4.833 6.369 1.00 78.56 68 LYS A CA 1
ATOM 581 C C . LYS A 1 68 ? 11.755 6.047 7.231 1.00 78.56 68 LYS A C 1
ATOM 583 O O . LYS A 1 68 ? 11.922 5.999 8.450 1.00 78.56 68 LYS A O 1
ATOM 588 N N . PHE A 1 69 ? 11.193 7.092 6.626 1.00 81.31 69 PHE A N 1
ATOM 589 C CA . PHE A 1 69 ? 10.665 8.269 7.325 1.00 81.31 69 PHE A CA 1
ATOM 590 C C . PHE A 1 69 ? 9.242 8.081 7.881 1.00 81.31 69 PHE A C 1
ATOM 592 O O . PHE A 1 69 ? 8.636 9.038 8.359 1.00 81.31 69 PHE A O 1
ATOM 599 N N . LYS A 1 70 ? 8.711 6.848 7.879 1.00 79.56 70 LYS A N 1
ATOM 600 C CA . LYS A 1 70 ? 7.343 6.498 8.302 1.00 79.56 70 LYS A CA 1
ATOM 601 C C . LYS A 1 70 ? 6.262 7.242 7.511 1.00 79.56 70 LYS A C 1
ATOM 603 O O . LYS A 1 70 ? 5.176 7.485 8.039 1.00 79.56 70 LYS A O 1
ATOM 608 N N . LEU A 1 71 ? 6.552 7.595 6.261 1.00 80.38 71 LEU A N 1
ATOM 609 C CA . LEU A 1 71 ? 5.537 8.044 5.324 1.00 80.38 71 LEU A CA 1
ATOM 610 C C . LEU A 1 71 ? 4.787 6.810 4.820 1.00 80.38 71 LEU A C 1
ATOM 612 O O . LEU A 1 71 ? 5.382 5.848 4.336 1.00 80.38 71 LEU A O 1
ATOM 616 N N . TYR A 1 72 ? 3.475 6.846 5.001 1.00 81.25 72 TYR A N 1
ATOM 617 C CA . TYR A 1 72 ? 2.533 5.810 4.592 1.00 81.25 72 TYR A CA 1
ATOM 618 C C . TYR A 1 72 ? 1.856 6.225 3.284 1.00 81.25 72 TYR A C 1
ATOM 620 O O . TYR A 1 72 ? 2.027 7.355 2.824 1.00 81.25 72 TYR A O 1
ATOM 628 N N . ASN A 1 73 ? 1.115 5.308 2.682 1.00 85.38 73 ASN A N 1
ATOM 629 C CA . ASN A 1 73 ? 0.543 5.400 1.352 1.00 85.38 73 ASN A CA 1
ATOM 630 C C . ASN A 1 73 ? 1.610 5.724 0.301 1.00 85.38 73 ASN A C 1
ATOM 632 O O . ASN A 1 73 ? 1.496 6.697 -0.440 1.00 85.38 73 ASN A O 1
ATOM 636 N N . GLN A 1 74 ? 2.688 4.941 0.304 1.00 88.88 74 GLN A N 1
ATOM 637 C CA . GLN A 1 74 ? 3.754 5.078 -0.686 1.00 88.88 74 GLN A CA 1
ATOM 638 C C . GLN A 1 74 ? 3.331 4.511 -2.047 1.00 88.88 74 GLN A C 1
ATOM 640 O O . GLN A 1 74 ? 2.324 3.809 -2.154 1.00 88.88 74 GLN A O 1
ATOM 645 N N . GLU A 1 75 ? 4.105 4.815 -3.089 1.00 90.25 75 GLU A N 1
ATOM 646 C CA . GLU A 1 75 ? 3.948 4.166 -4.388 1.00 90.25 7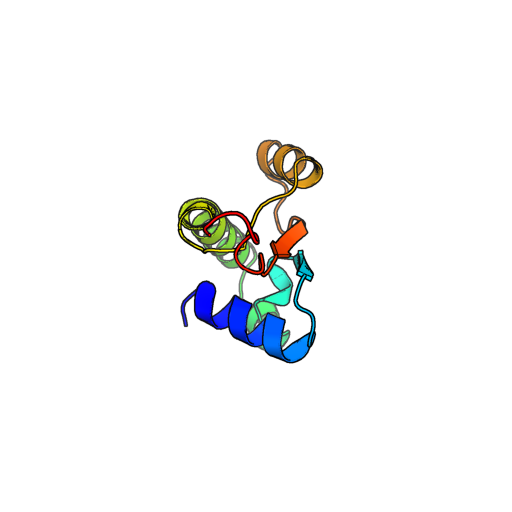5 GLU A CA 1
ATOM 647 C C . GLU A 1 75 ? 4.509 2.736 -4.327 1.00 90.25 75 GLU A C 1
ATOM 649 O O . GLU A 1 75 ? 5.571 2.472 -3.765 1.00 90.25 75 GLU A O 1
ATOM 654 N N . TYR A 1 76 ? 3.799 1.807 -4.947 1.00 91.50 76 TYR A N 1
ATOM 655 C CA . TYR A 1 76 ? 4.186 0.426 -5.178 1.00 91.50 76 TYR A CA 1
ATOM 656 C C . TYR A 1 76 ? 4.067 0.129 -6.668 1.00 91.50 76 TYR A C 1
ATOM 658 O O . TYR A 1 76 ? 3.322 0.779 -7.398 1.00 91.50 76 TYR A O 1
ATOM 666 N N . GLN A 1 77 ? 4.810 -0.864 -7.142 1.00 90.38 77 GLN A N 1
ATOM 667 C CA . GLN A 1 77 ? 4.812 -1.253 -8.545 1.00 90.38 77 GLN A CA 1
ATOM 668 C C . GLN A 1 77 ? 4.389 -2.703 -8.688 1.00 90.38 77 GLN A C 1
ATOM 670 O O . GLN A 1 77 ? 5.033 -3.595 -8.136 1.00 90.38 77 GLN A O 1
ATOM 675 N N . TYR A 1 78 ? 3.348 -2.928 -9.484 1.00 90.25 78 TYR A N 1
ATOM 676 C CA . TYR A 1 78 ? 2.992 -4.240 -9.993 1.00 90.25 78 TYR A CA 1
ATOM 677 C C . TYR A 1 78 ? 3.658 -4.449 -11.351 1.00 90.25 78 TYR A C 1
ATOM 679 O O . TYR A 1 78 ? 3.529 -3.615 -12.248 1.00 90.25 78 TYR A O 1
ATOM 687 N N . ASN A 1 79 ? 4.357 -5.567 -11.515 1.00 86.25 79 ASN A N 1
ATOM 688 C CA . ASN A 1 79 ? 4.980 -5.965 -12.767 1.00 86.25 79 ASN A CA 1
ATOM 689 C C . ASN A 1 79 ? 4.732 -7.441 -13.037 1.00 86.25 79 ASN A C 1
ATOM 691 O O . ASN A 1 79 ? 5.387 -8.317 -12.470 1.00 86.25 79 ASN A O 1
ATOM 695 N N . GLU A 1 80 ? 3.837 -7.719 -13.977 1.00 75.62 80 GLU A N 1
ATOM 696 C CA . GL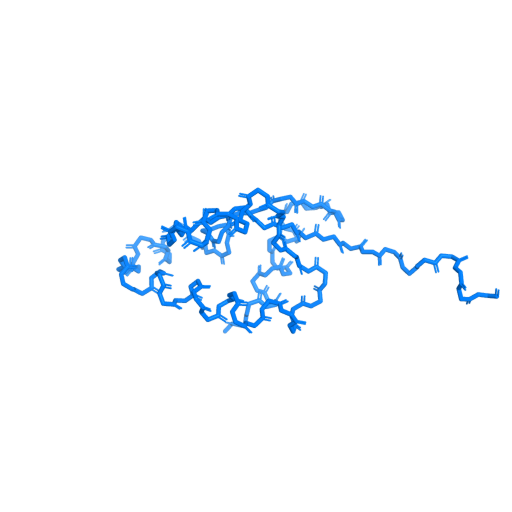U A 1 80 ? 3.702 -9.039 -14.564 1.00 75.62 80 GLU A CA 1
ATOM 697 C C . GLU A 1 80 ? 4.935 -9.312 -15.430 1.00 75.62 80 GLU A C 1
ATOM 699 O O . GLU A 1 80 ? 4.969 -9.037 -16.629 1.00 75.62 80 GLU A O 1
ATOM 704 N N . VAL A 1 81 ? 5.997 -9.822 -14.802 1.00 61.94 81 VAL A N 1
ATOM 705 C CA . VAL A 1 81 ? 7.150 -10.348 -15.528 1.00 61.94 81 VAL A CA 1
ATOM 706 C C . VAL A 1 81 ? 6.629 -11.518 -16.360 1.00 61.94 81 VAL A C 1
ATOM 708 O O . VAL A 1 81 ? 6.366 -12.601 -15.832 1.00 61.94 81 VAL A O 1
ATOM 711 N N . LYS A 1 82 ? 6.456 -11.304 -17.672 1.00 52.88 82 LYS A N 1
ATOM 712 C CA . LYS A 1 82 ? 6.417 -12.411 -18.633 1.00 52.88 82 LYS A CA 1
ATOM 713 C C . LYS A 1 82 ? 7.655 -13.244 -18.329 1.00 52.88 82 LYS A C 1
ATOM 715 O O . LYS A 1 82 ? 8.740 -12.665 -18.328 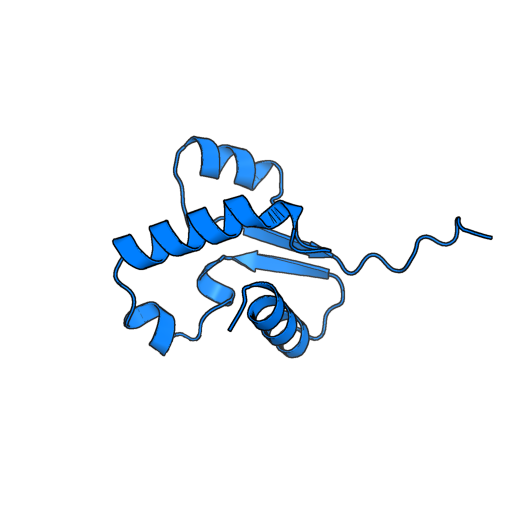1.00 52.88 82 LYS A O 1
ATOM 720 N N . LYS A 1 83 ? 7.492 -14.540 -18.017 1.00 46.59 83 LYS A N 1
ATOM 721 C CA . LYS A 1 83 ? 8.610 -15.488 -17.857 1.00 46.59 83 LYS A CA 1
ATOM 722 C C . LYS A 1 83 ? 9.698 -15.093 -18.850 1.00 46.59 83 LYS A C 1
ATOM 724 O O . LYS A 1 83 ? 9.433 -15.064 -20.052 1.00 46.59 83 LYS A O 1
ATOM 729 N N . ASN A 1 84 ? 10.853 -14.672 -18.336 1.00 40.88 84 ASN A N 1
ATOM 730 C CA . ASN A 1 84 ? 11.963 -14.286 -19.188 1.00 40.88 84 ASN A CA 1
ATOM 731 C C . ASN A 1 84 ? 12.203 -15.443 -20.166 1.00 40.88 84 ASN A C 1
ATOM 733 O O . ASN A 1 84 ? 12.245 -16.597 -19.748 1.00 40.88 84 ASN A O 1
ATOM 737 N N . PHE A 1 85 ? 12.344 -15.127 -21.452 1.00 46.50 85 PHE A N 1
ATOM 738 C CA . PHE A 1 85 ? 12.722 -16.026 -22.552 1.00 46.50 85 PHE A CA 1
ATOM 739 C C . PHE A 1 85 ? 14.148 -16.614 -22.376 1.00 46.50 85 PHE A C 1
ATOM 741 O O . PHE A 1 85 ? 14.917 -16.697 -23.325 1.00 46.50 85 PHE A O 1
ATOM 748 N N . LYS A 1 86 ? 14.551 -16.952 -21.146 1.00 44.44 86 LYS A N 1
ATOM 749 C CA . LYS A 1 86 ? 15.869 -17.494 -20.790 1.00 44.44 86 LYS A CA 1
ATOM 750 C C . LYS A 1 86 ? 15.814 -18.862 -20.095 1.00 44.44 86 LYS A C 1
ATOM 752 O O . LYS A 1 86 ? 16.860 -19.346 -19.692 1.00 44.44 86 LYS A O 1
ATOM 757 N N . ASP A 1 87 ? 14.639 -19.483 -20.000 1.00 44.72 87 ASP A N 1
ATOM 758 C CA . ASP A 1 87 ? 14.479 -20.897 -19.612 1.00 44.72 87 ASP A CA 1
ATOM 759 C C . ASP A 1 87 ? 14.133 -21.768 -20.840 1.00 44.72 87 ASP A C 1
ATOM 761 O O . ASP A 1 87 ? 13.096 -22.433 -20.878 1.00 44.72 87 ASP A O 1
ATOM 765 N N . LEU A 1 88 ? 14.974 -21.708 -21.879 1.00 37.69 88 LEU A N 1
ATOM 766 C CA . LEU A 1 88 ? 15.002 -22.657 -23.001 1.00 37.69 88 LEU A CA 1
ATOM 767 C C . LEU A 1 88 ? 16.453 -23.016 -23.324 1.00 37.69 88 LEU A C 1
ATOM 769 O O . LEU A 1 88 ? 17.257 -22.066 -23.470 1.00 37.69 88 LEU A O 1
#